Protein AF-J6LFE1-F1 (afdb_monomer_lite)

Foldseek 3Di:
DDDDDDPPPPPPDDPDPDAAFDDLVLLCVLVVPDDPVLSVVLVVLRHHSVLSNLLSVCVVCPPVVPRDQRDDSNNVSNVSVVVVVVVPDDDD

pLDDT: mean 79.28, std 16.14, range [49.12, 96.38]

Radius of gyration: 21.71 Å; chains: 1; bounding box: 29×21×94 Å

Sequence (92 aa):
MSDHRAAVDTTPATPATEAPRASAADVRRILRTAEDVEVAAILALDPTVRDVEEAAVWAANRGDGLGRQPAGKAAAIVDILEADEEADEPPG

Secondary structure (DSSP, 8-state):
-------------PPP-PPPBPPHHHHHHHSTT--HHHHHHHHHT--BHHHHHHHHHHHHTTTTS-SPPP-THHHHHHHHHHHHHHTT----

Structure (mmCIF, N/CA/C/O backbone):
data_AF-J6LFE1-F1
#
_entry.id   AF-J6LFE1-F1
#
loop_
_atom_site.group_PDB
_atom_site.id
_atom_site.type_symbol
_atom_site.label_atom_id
_atom_site.label_alt_id
_atom_site.label_comp_id
_atom_site.label_asym_id
_atom_site.label_entity_id
_atom_site.label_seq_id
_atom_site.pdbx_PDB_ins_code
_atom_site.Cartn_x
_atom_site.Cartn_y
_atom_site.Cartn_z
_atom_site.occupancy
_atom_site.B_iso_or_equiv
_atom_site.auth_seq_id
_atom_site.auth_comp_id
_atom_site.auth_asym_id
_atom_site.auth_atom_id
_atom_site.pdbx_PDB_model_num
ATOM 1 N N . MET A 1 1 ? -4.117 -2.123 65.257 1.00 54.78 1 MET A N 1
ATOM 2 C CA . MET A 1 1 ? -3.839 -3.273 64.380 1.00 54.78 1 MET A CA 1
ATOM 3 C C . MET A 1 1 ? -4.409 -2.940 63.024 1.00 54.78 1 MET A C 1
ATOM 5 O O . MET A 1 1 ? -5.611 -2.749 62.912 1.00 54.78 1 MET A O 1
ATOM 9 N N . SER A 1 2 ? -3.512 -2.723 62.069 1.00 54.47 2 SER A N 1
ATOM 10 C CA . SER A 1 2 ? -3.809 -2.614 60.649 1.00 54.47 2 SER A CA 1
ATOM 11 C C . SER A 1 2 ? -4.468 -3.898 60.169 1.00 54.47 2 SER A C 1
ATOM 13 O O . SER A 1 2 ? -3.947 -4.962 60.477 1.00 54.47 2 SER A O 1
ATOM 15 N N . ASP A 1 3 ? -5.510 -3.788 59.354 1.00 60.06 3 ASP A N 1
ATOM 16 C CA . ASP A 1 3 ? -5.735 -4.781 58.317 1.00 60.06 3 ASP A CA 1
ATOM 17 C C . ASP A 1 3 ? -6.018 -4.082 56.995 1.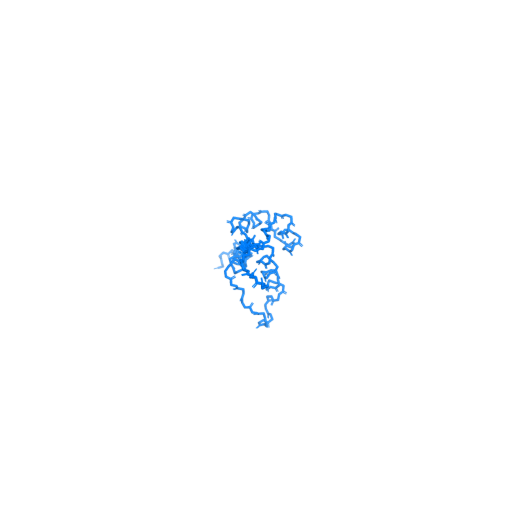00 60.06 3 ASP A C 1
ATOM 19 O O . ASP A 1 3 ? -6.670 -3.043 56.894 1.00 60.06 3 ASP A O 1
ATOM 23 N N . HIS A 1 4 ? -5.347 -4.643 56.011 1.00 49.12 4 HIS A N 1
ATOM 24 C CA . HIS A 1 4 ? -5.063 -4.171 54.678 1.00 49.12 4 HIS A CA 1
ATOM 25 C C . HIS A 1 4 ? -5.765 -5.153 53.730 1.00 49.12 4 HIS A C 1
ATOM 27 O O . HIS A 1 4 ? -5.968 -6.304 54.115 1.00 49.12 4 HIS A O 1
ATOM 33 N N . ARG A 1 5 ? -5.977 -4.741 52.470 1.00 53.34 5 ARG A N 1
ATOM 34 C CA . ARG A 1 5 ? -6.403 -5.542 51.293 1.00 53.34 5 ARG A CA 1
ATOM 35 C C . ARG A 1 5 ? -7.909 -5.550 51.008 1.00 53.34 5 ARG A C 1
ATOM 37 O O . ARG A 1 5 ? -8.717 -5.715 51.903 1.00 53.34 5 ARG A O 1
ATOM 44 N N . ALA A 1 6 ? -8.358 -5.441 49.763 1.00 56.41 6 ALA A N 1
ATOM 45 C CA . ALA A 1 6 ? -7.680 -5.149 48.504 1.00 56.41 6 ALA A CA 1
ATOM 46 C C . ALA A 1 6 ? -8.732 -4.572 47.554 1.00 56.41 6 ALA A C 1
ATOM 48 O O . ALA A 1 6 ? -9.814 -5.137 47.404 1.00 56.41 6 ALA A O 1
ATOM 49 N N . ALA A 1 7 ? -8.398 -3.453 46.917 1.00 57.78 7 ALA A N 1
ATOM 50 C CA . ALA A 1 7 ? -9.099 -2.995 45.736 1.00 57.78 7 ALA A CA 1
ATOM 51 C C . ALA A 1 7 ? -8.850 -4.017 44.622 1.00 57.78 7 ALA A C 1
ATOM 53 O O . ALA A 1 7 ? -7.701 -4.287 44.271 1.00 57.78 7 ALA A O 1
ATOM 54 N N . VAL A 1 8 ? -9.919 -4.601 44.089 1.00 56.44 8 VAL A N 1
ATOM 55 C CA . VAL A 1 8 ? -9.866 -5.273 42.793 1.00 56.44 8 VAL A CA 1
ATOM 56 C C . VAL A 1 8 ? -9.858 -4.180 41.729 1.00 56.44 8 VAL A C 1
ATOM 58 O O . VAL A 1 8 ? -10.896 -3.762 41.224 1.00 56.44 8 VAL A O 1
ATOM 61 N N . ASP A 1 9 ? -8.664 -3.657 41.456 1.00 52.12 9 ASP A N 1
ATOM 62 C CA . ASP A 1 9 ? -8.411 -2.815 40.292 1.00 52.12 9 ASP A CA 1
ATOM 63 C C . ASP A 1 9 ? -8.597 -3.695 39.053 1.00 52.12 9 ASP A C 1
ATOM 65 O O . ASP A 1 9 ? -7.743 -4.500 38.684 1.00 52.12 9 ASP A O 1
ATOM 69 N N . THR A 1 10 ? -9.792 -3.630 38.470 1.00 60.06 10 THR A N 1
ATOM 70 C CA . THR A 1 10 ? -10.026 -4.176 37.138 1.00 60.06 10 THR A CA 1
ATOM 71 C C . THR A 1 10 ? -9.432 -3.169 36.172 1.00 60.06 10 THR A C 1
ATOM 73 O O . THR A 1 10 ? -10.099 -2.226 35.751 1.00 60.06 10 THR A O 1
ATOM 76 N N . THR A 1 11 ? -8.149 -3.337 35.870 1.00 62.16 11 THR A N 1
ATOM 77 C CA . THR A 1 11 ? -7.487 -2.595 34.805 1.00 62.16 11 THR A CA 1
ATOM 78 C C . THR A 1 11 ? -8.262 -2.845 33.503 1.00 62.16 11 THR A C 1
ATOM 80 O O . THR A 1 11 ? -8.413 -4.008 33.113 1.00 62.16 11 THR A O 1
ATOM 83 N N . PRO A 1 12 ? -8.793 -1.814 32.818 1.00 60.28 12 PRO A N 1
ATOM 84 C CA . PRO A 1 12 ? -9.363 -2.016 31.498 1.00 60.28 12 PRO A CA 1
ATOM 85 C C . PRO A 1 12 ? -8.237 -2.475 30.572 1.00 60.28 12 PRO A C 1
ATOM 87 O O . PRO A 1 12 ? -7.223 -1.794 30.425 1.00 60.28 12 PRO A O 1
ATOM 90 N N . ALA A 1 13 ? -8.406 -3.651 29.971 1.00 59.69 13 ALA A N 1
ATOM 91 C CA . ALA A 1 13 ? -7.551 -4.102 28.889 1.00 59.69 13 ALA A CA 1
ATOM 92 C C . ALA A 1 13 ? -7.604 -3.047 27.776 1.00 59.69 13 ALA A C 1
ATOM 94 O O . ALA A 1 13 ? -8.657 -2.813 27.182 1.00 59.69 13 ALA A O 1
ATOM 95 N N . THR A 1 14 ? -6.485 -2.368 27.536 1.00 56.72 14 THR A N 1
ATOM 96 C CA . THR A 1 14 ? -6.329 -1.425 26.430 1.00 56.72 14 THR A CA 1
ATOM 97 C C . THR A 1 14 ? -6.670 -2.163 25.132 1.00 56.72 14 THR A C 1
ATOM 99 O O . THR A 1 14 ? -6.071 -3.217 24.889 1.00 56.72 14 THR A O 1
ATOM 102 N N . PRO A 1 15 ? -7.613 -1.684 24.296 1.00 57.94 15 PRO A N 1
ATOM 103 C CA . PRO A 1 15 ? -7.807 -2.283 22.985 1.00 57.94 15 PRO A CA 1
ATOM 104 C C . PRO A 1 15 ? -6.476 -2.175 22.243 1.00 57.94 15 PRO A C 1
ATOM 106 O O . PRO A 1 15 ? -5.845 -1.116 22.252 1.00 57.94 15 PRO A O 1
ATOM 109 N N . ALA A 1 16 ? -6.014 -3.286 21.668 1.00 56.56 16 ALA A N 1
ATOM 110 C CA . ALA A 1 16 ? -4.848 -3.284 20.803 1.00 56.56 16 ALA A CA 1
ATOM 111 C C . ALA A 1 16 ? -5.045 -2.174 19.763 1.00 56.56 16 ALA A C 1
ATOM 113 O O . ALA A 1 16 ? -6.039 -2.185 19.041 1.00 56.56 16 ALA A O 1
ATOM 114 N N . THR A 1 17 ? -4.156 -1.182 19.755 1.00 56.50 17 THR A N 1
ATOM 115 C CA . THR A 1 17 ? -4.181 -0.076 18.799 1.00 56.50 17 THR A CA 1
ATOM 116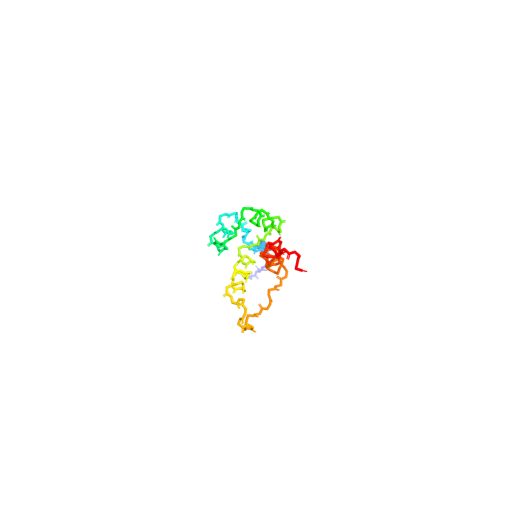 C C . THR A 1 17 ? -4.038 -0.662 17.397 1.00 56.50 17 THR A C 1
ATOM 118 O O . THR A 1 17 ? -2.923 -0.910 16.938 1.00 56.50 17 THR A O 1
ATOM 121 N N . GLU A 1 18 ? -5.156 -0.946 16.728 1.00 65.44 18 GLU A N 1
ATOM 122 C CA . GLU A 1 18 ? -5.152 -1.265 15.306 1.00 65.44 18 GLU A CA 1
ATOM 123 C C . GLU A 1 18 ? -4.549 -0.064 14.581 1.00 65.44 18 GLU A C 1
ATOM 125 O O . GLU A 1 18 ? -4.975 1.079 14.770 1.00 65.44 18 GLU A O 1
ATOM 130 N N . ALA A 1 19 ? -3.497 -0.310 13.802 1.00 71.19 19 ALA A N 1
ATOM 131 C CA . ALA A 1 19 ? -2.895 0.736 12.995 1.00 71.19 19 ALA A CA 1
ATOM 132 C C . ALA A 1 19 ? -3.971 1.343 12.073 1.00 71.19 19 ALA A C 1
ATOM 134 O O . ALA A 1 19 ? -4.814 0.606 11.549 1.00 71.19 19 ALA A O 1
ATOM 135 N N . PRO A 1 20 ? -3.973 2.674 11.882 1.00 87.06 20 PRO A N 1
ATOM 136 C CA . PRO A 1 20 ? -5.020 3.347 11.129 1.00 87.06 20 PRO A CA 1
ATOM 137 C C . PRO A 1 20 ? -5.101 2.795 9.704 1.00 87.06 20 PRO A C 1
ATOM 139 O O . PRO A 1 20 ? -4.078 2.624 9.031 1.00 87.06 20 PRO A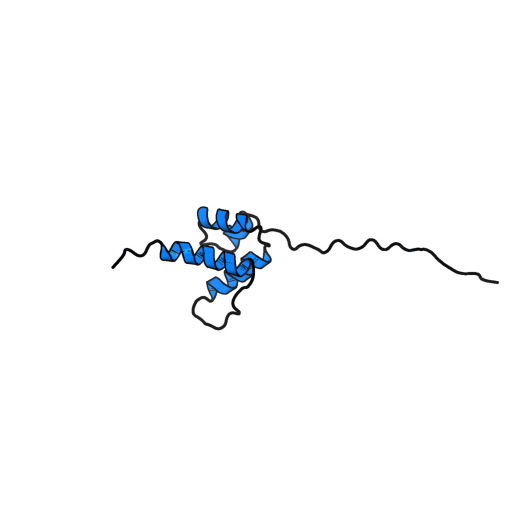 O 1
ATOM 142 N N . ARG A 1 21 ? -6.331 2.518 9.255 1.00 93.38 21 ARG A N 1
ATOM 143 C CA . ARG A 1 21 ? -6.613 2.131 7.868 1.00 93.38 21 ARG A CA 1
ATOM 144 C C . ARG A 1 21 ? -6.250 3.276 6.933 1.00 93.38 21 ARG A C 1
ATOM 146 O O . ARG A 1 21 ? -6.481 4.440 7.260 1.00 93.38 21 ARG A O 1
ATOM 153 N N . ALA A 1 22 ? -5.658 2.944 5.794 1.00 94.81 22 ALA A N 1
ATOM 154 C CA . ALA A 1 22 ? -5.301 3.928 4.791 1.00 94.81 22 ALA A CA 1
ATOM 155 C C . ALA A 1 22 ? -6.567 4.444 4.102 1.00 94.81 22 ALA A C 1
ATOM 157 O O . ALA A 1 22 ? -7.433 3.670 3.695 1.00 94.81 22 ALA A O 1
ATOM 158 N N . SER A 1 23 ? -6.666 5.762 3.955 1.00 95.19 23 SER A N 1
ATOM 159 C CA . SER A 1 23 ? -7.694 6.381 3.124 1.00 95.19 23 SER A CA 1
ATOM 160 C C . SER A 1 23 ? -7.232 6.490 1.668 1.00 95.19 23 SER A C 1
ATOM 162 O O . SER A 1 23 ? -6.039 6.433 1.374 1.00 95.19 23 SER A O 1
ATOM 164 N N . ALA A 1 24 ? -8.159 6.755 0.743 1.00 94.81 24 ALA A N 1
ATOM 165 C CA . ALA A 1 24 ? -7.812 7.047 -0.652 1.00 94.81 24 ALA A CA 1
ATOM 166 C C . ALA A 1 24 ? -6.840 8.236 -0.786 1.00 94.81 24 ALA A C 1
ATOM 168 O O . ALA A 1 24 ? -6.027 8.282 -1.707 1.00 94.81 24 ALA A O 1
ATOM 169 N N . ALA A 1 25 ? -6.925 9.211 0.126 1.00 93.81 25 ALA A N 1
ATOM 170 C CA . ALA A 1 25 ? -6.012 10.348 0.158 1.00 93.81 25 ALA A CA 1
ATOM 171 C C . ALA A 1 25 ? -4.607 9.934 0.618 1.00 93.81 25 ALA A C 1
ATOM 173 O O . ALA A 1 25 ? -3.625 10.434 0.076 1.00 93.81 25 ALA A O 1
ATOM 174 N N . ASP A 1 26 ? -4.500 9.003 1.571 1.00 94.75 26 ASP A N 1
ATOM 175 C CA . ASP A 1 26 ? -3.210 8.454 2.001 1.00 94.75 26 ASP A CA 1
ATOM 176 C C . ASP A 1 26 ? -2.549 7.653 0.891 1.00 94.75 26 ASP A C 1
ATOM 178 O O . ASP A 1 26 ? -1.376 7.884 0.605 1.00 94.75 26 ASP A O 1
ATOM 182 N N . VAL A 1 27 ? -3.315 6.783 0.225 1.00 94.00 27 VAL A N 1
ATOM 183 C CA . VAL A 1 27 ? -2.830 5.992 -0.912 1.00 94.00 27 VAL A CA 1
ATOM 184 C C . VAL A 1 27 ? -2.267 6.917 -1.990 1.00 94.00 27 VAL A C 1
ATOM 186 O O . VAL A 1 27 ? -1.093 6.800 -2.308 1.00 94.00 27 VAL A O 1
ATOM 189 N N . ARG A 1 28 ? -3.025 7.918 -2.459 1.00 94.38 28 ARG A N 1
ATOM 190 C CA . ARG A 1 28 ? -2.541 8.867 -3.485 1.00 94.38 28 ARG A CA 1
ATOM 191 C C . ARG A 1 28 ? -1.374 9.742 -3.020 1.00 94.38 28 ARG A C 1
ATOM 193 O O . ARG A 1 28 ? -0.535 10.148 -3.819 1.00 94.38 28 ARG A O 1
ATOM 200 N N . ARG A 1 29 ? -1.316 10.084 -1.729 1.00 94.31 29 ARG A N 1
ATOM 201 C CA . ARG A 1 29 ? -0.214 10.880 -1.165 1.00 94.31 29 ARG A CA 1
ATOM 202 C C . ARG A 1 29 ? 1.095 10.091 -1.150 1.00 94.31 29 ARG A C 1
ATOM 204 O O . ARG A 1 29 ? 2.154 10.681 -1.373 1.00 94.31 29 ARG A O 1
ATOM 211 N N . ILE A 1 30 ? 1.015 8.802 -0.827 1.00 94.31 30 ILE A N 1
ATOM 212 C CA . ILE A 1 30 ? 2.162 7.908 -0.659 1.00 94.31 30 ILE A CA 1
ATOM 213 C C . ILE A 1 30 ? 2.570 7.314 -2.015 1.00 94.31 30 ILE A C 1
ATOM 215 O O . ILE A 1 30 ? 3.697 7.517 -2.460 1.00 94.31 30 ILE A O 1
ATOM 219 N N . LEU A 1 31 ? 1.636 6.656 -2.700 1.00 91.31 31 LEU A N 1
ATOM 220 C CA . LEU A 1 31 ? 1.785 6.076 -4.033 1.00 91.31 31 LEU A CA 1
ATOM 221 C C . LEU A 1 31 ? 1.375 7.117 -5.078 1.00 91.31 31 LEU A C 1
ATOM 223 O O . LEU A 1 31 ? 0.304 7.055 -5.669 1.00 91.31 31 LEU A O 1
ATOM 227 N N . ARG A 1 32 ? 2.222 8.134 -5.260 1.00 86.19 32 ARG A N 1
ATOM 228 C CA . ARG A 1 32 ? 1.932 9.312 -6.103 1.00 86.19 32 ARG A CA 1
ATOM 229 C C . ARG A 1 32 ? 1.561 8.998 -7.553 1.00 86.19 32 ARG A C 1
ATOM 231 O O . ARG A 1 32 ? 0.988 9.858 -8.213 1.00 86.19 32 ARG A O 1
ATOM 238 N N . THR A 1 33 ? 1.955 7.831 -8.041 1.00 85.50 33 THR A N 1
ATOM 239 C CA . THR A 1 33 ? 1.716 7.360 -9.405 1.00 85.50 33 THR A CA 1
ATOM 240 C C . THR A 1 33 ? 0.509 6.438 -9.510 1.00 85.50 33 THR A C 1
ATOM 242 O O . THR A 1 33 ? 0.185 6.060 -10.622 1.00 85.50 33 THR A O 1
ATOM 245 N N . ALA A 1 34 ? -0.144 6.093 -8.392 1.00 87.75 34 ALA A N 1
ATOM 246 C CA . ALA A 1 34 ? -1.250 5.150 -8.411 1.00 87.75 34 ALA A CA 1
ATOM 247 C C . ALA A 1 34 ? -2.485 5.747 -9.099 1.00 87.75 34 ALA A C 1
ATOM 249 O O . ALA A 1 34 ? -2.974 6.817 -8.708 1.00 87.75 34 ALA A O 1
ATOM 250 N N . GLU A 1 35 ? -3.006 5.032 -10.085 1.00 90.75 35 GLU A N 1
ATOM 251 C CA . GLU A 1 35 ? -4.222 5.374 -10.806 1.00 90.75 35 GLU A CA 1
ATOM 252 C C . GLU A 1 35 ? -5.479 5.077 -9.981 1.00 90.75 35 GLU A C 1
ATOM 254 O O . GLU A 1 35 ? -5.467 4.339 -8.996 1.00 90.75 35 GLU A O 1
ATOM 259 N N . ASP A 1 36 ? -6.622 5.643 -10.376 1.00 91.44 36 ASP A N 1
ATOM 260 C CA . ASP A 1 36 ? -7.872 5.484 -9.623 1.00 91.44 36 ASP A CA 1
ATOM 261 C C . ASP A 1 36 ? -8.325 4.015 -9.508 1.00 91.44 36 ASP A C 1
ATOM 263 O O . ASP A 1 36 ? -8.915 3.634 -8.490 1.00 91.44 36 ASP A O 1
ATOM 267 N N . VAL A 1 37 ? -8.032 3.191 -10.519 1.00 91.38 37 VAL A N 1
ATOM 268 C CA . VAL A 1 37 ? -8.329 1.750 -10.524 1.00 91.38 37 VAL A CA 1
ATOM 269 C C . VAL A 1 37 ? -7.465 1.016 -9.498 1.00 91.38 37 VAL A C 1
ATOM 271 O O . VAL A 1 37 ? -7.991 0.252 -8.684 1.00 91.38 37 VAL A O 1
ATOM 274 N N . GLU A 1 38 ? -6.168 1.309 -9.464 1.00 92.69 38 GLU A N 1
ATOM 275 C CA . GLU A 1 38 ? -5.228 0.740 -8.497 1.00 92.69 38 GLU A CA 1
ATOM 276 C C . GLU A 1 38 ? -5.564 1.194 -7.076 1.00 92.69 38 GLU A C 1
ATOM 278 O O . GLU A 1 38 ? -5.625 0.380 -6.158 1.00 92.69 38 GLU A O 1
ATOM 283 N N . VAL A 1 39 ? -5.882 2.480 -6.881 1.00 93.81 39 VAL A N 1
ATOM 284 C CA . VAL A 1 39 ? -6.311 3.021 -5.584 1.00 93.81 39 VAL A CA 1
ATOM 285 C C . VAL A 1 39 ? -7.551 2.283 -5.080 1.00 93.81 39 VAL A C 1
ATOM 287 O O . VAL A 1 39 ? -7.615 1.928 -3.901 1.00 93.81 39 VAL A O 1
ATOM 290 N N . ALA A 1 40 ? -8.535 2.020 -5.943 1.00 94.38 40 ALA A N 1
ATOM 291 C CA . ALA A 1 40 ? -9.724 1.261 -5.566 1.00 94.38 40 ALA A CA 1
ATOM 292 C C . ALA A 1 40 ? -9.387 -0.191 -5.179 1.00 94.38 40 ALA A C 1
ATOM 294 O O . ALA A 1 40 ? -9.882 -0.678 -4.158 1.00 94.38 40 ALA A O 1
ATOM 295 N N . ALA A 1 41 ? -8.523 -0.862 -5.946 1.00 94.88 41 ALA A N 1
ATOM 296 C CA . ALA A 1 41 ? -8.073 -2.223 -5.659 1.00 94.88 41 ALA A CA 1
ATOM 297 C C . ALA A 1 41 ? -7.281 -2.304 -4.342 1.00 94.88 41 ALA A C 1
ATOM 299 O O . ALA A 1 41 ? -7.542 -3.172 -3.509 1.00 94.88 41 ALA A O 1
ATOM 300 N N . ILE A 1 42 ? -6.387 -1.344 -4.098 1.00 94.56 42 ILE A N 1
ATOM 301 C CA . ILE A 1 42 ? -5.608 -1.223 -2.862 1.00 94.56 42 ILE A CA 1
ATOM 302 C C . ILE A 1 42 ? -6.537 -1.036 -1.664 1.00 94.56 42 ILE A C 1
ATOM 304 O O . ILE A 1 42 ? -6.382 -1.724 -0.659 1.00 94.56 42 ILE A O 1
ATOM 308 N N . LEU A 1 43 ? -7.535 -0.153 -1.754 1.00 95.88 43 LEU A N 1
ATOM 309 C CA . LEU A 1 43 ? -8.489 0.072 -0.661 1.00 95.88 43 LEU A CA 1
ATOM 310 C C . LEU A 1 43 ? -9.356 -1.159 -0.366 1.00 95.88 43 LEU A C 1
ATOM 312 O O . LEU A 1 43 ? -9.734 -1.363 0.787 1.00 95.88 43 LEU A O 1
ATOM 316 N N . ALA A 1 44 ? -9.632 -2.005 -1.363 1.00 96.38 44 ALA A N 1
ATOM 317 C CA . ALA A 1 44 ? -10.364 -3.256 -1.164 1.00 96.38 44 ALA A CA 1
ATOM 318 C C . ALA A 1 44 ? -9.599 -4.270 -0.289 1.00 96.38 44 ALA A C 1
ATOM 320 O O . ALA A 1 44 ? -10.223 -5.127 0.339 1.00 96.38 44 ALA A O 1
ATOM 321 N N . LEU A 1 45 ? -8.271 -4.143 -0.176 1.00 94.94 45 LEU A N 1
ATOM 322 C CA . LEU A 1 45 ? -7.448 -4.934 0.751 1.00 94.94 45 LEU A CA 1
ATOM 323 C C . LEU A 1 45 ? -7.598 -4.485 2.215 1.00 94.94 45 LEU A C 1
ATOM 325 O O . LEU A 1 45 ? -7.044 -5.118 3.125 1.00 94.94 45 LEU A O 1
ATOM 329 N N . ASP A 1 46 ? -8.320 -3.386 2.458 1.00 95.12 46 ASP A N 1
ATOM 330 C CA . ASP A 1 46 ? -8.448 -2.732 3.759 1.00 95.12 46 ASP A CA 1
ATOM 331 C C . ASP A 1 46 ? -7.066 -2.495 4.424 1.00 95.12 46 ASP A C 1
ATOM 333 O O . ASP A 1 46 ? -6.808 -2.962 5.543 1.00 95.12 46 ASP A O 1
ATOM 337 N N . PRO A 1 47 ? -6.096 -1.880 3.720 1.00 94.75 47 PRO A N 1
ATOM 33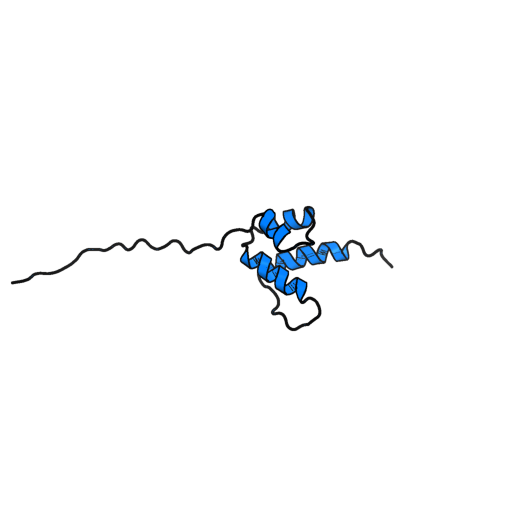8 C CA . PRO A 1 47 ? -4.726 -1.774 4.195 1.00 94.75 47 PRO A CA 1
ATOM 339 C C . PRO A 1 47 ? -4.611 -0.743 5.312 1.00 94.75 47 PRO A C 1
ATOM 341 O O . PRO A 1 47 ? -5.425 0.171 5.448 1.00 94.75 47 PRO A O 1
ATOM 344 N N . THR A 1 48 ? -3.572 -0.873 6.123 1.00 96.06 48 THR A N 1
ATOM 345 C CA . THR A 1 48 ? -3.145 0.182 7.042 1.00 96.06 48 THR A CA 1
ATOM 346 C C . THR A 1 48 ? -2.231 1.163 6.318 1.00 96.06 48 THR A C 1
ATOM 348 O O . THR A 1 48 ? -1.627 0.823 5.301 1.00 96.06 48 THR A O 1
ATOM 351 N N . VAL A 1 49 ? -2.076 2.375 6.854 1.00 94.06 49 VAL A N 1
ATOM 352 C CA . VAL A 1 49 ? -1.112 3.351 6.305 1.00 94.06 49 VAL A CA 1
ATOM 353 C C . VAL A 1 49 ? 0.294 2.745 6.223 1.00 94.06 49 VAL A C 1
ATOM 355 O O . VAL A 1 49 ? 0.992 2.952 5.236 1.00 94.06 49 VAL A O 1
ATOM 358 N N . ARG A 1 50 ? 0.673 1.918 7.206 1.00 92.88 50 ARG A N 1
ATOM 359 C CA . ARG A 1 50 ? 1.972 1.237 7.229 1.00 92.88 50 ARG A CA 1
ATOM 360 C C . ARG A 1 50 ? 2.141 0.240 6.082 1.00 92.88 50 ARG A C 1
ATOM 362 O O . ARG A 1 50 ? 3.233 0.156 5.537 1.00 92.88 50 ARG A O 1
ATOM 369 N N . ASP A 1 51 ? 1.085 -0.486 5.712 1.00 94.44 51 ASP A N 1
ATOM 370 C CA . ASP A 1 51 ? 1.145 -1.422 4.580 1.00 94.44 51 ASP A CA 1
ATOM 371 C C . ASP A 1 51 ? 1.407 -0.666 3.266 1.00 94.44 51 ASP A C 1
ATOM 373 O O . ASP A 1 51 ? 2.200 -1.108 2.438 1.00 94.44 51 ASP A O 1
ATOM 377 N N . VAL A 1 52 ? 0.782 0.507 3.104 1.00 94.12 52 VAL A N 1
ATOM 378 C CA . VAL A 1 52 ? 0.966 1.376 1.930 1.00 94.12 52 VAL A CA 1
ATOM 379 C C . VAL A 1 52 ? 2.371 1.987 1.903 1.00 94.12 52 VAL A C 1
ATOM 381 O O . VAL A 1 52 ? 2.996 2.039 0.849 1.00 94.12 52 VAL A O 1
ATOM 384 N N . GLU A 1 53 ? 2.895 2.430 3.049 1.00 92.69 53 GLU A N 1
ATOM 385 C CA . GLU A 1 53 ? 4.268 2.945 3.155 1.00 92.69 53 GLU A CA 1
ATOM 386 C C . GLU A 1 53 ? 5.314 1.864 2.859 1.00 92.69 53 GLU A C 1
ATOM 388 O O . GLU A 1 53 ? 6.276 2.134 2.145 1.00 92.69 53 GLU A O 1
ATOM 393 N N . GLU A 1 54 ? 5.124 0.643 3.366 1.00 91.44 54 GLU A N 1
ATOM 394 C CA . GLU A 1 54 ? 6.020 -0.486 3.093 1.00 91.44 54 GLU A CA 1
ATOM 395 C C . GLU A 1 54 ? 6.046 -0.826 1.598 1.00 91.44 54 GLU A C 1
ATOM 397 O O . GLU A 1 54 ? 7.128 -0.946 1.019 1.00 91.44 54 GLU A O 1
ATOM 402 N N . ALA A 1 55 ? 4.874 -0.893 0.956 1.00 91.12 55 ALA A N 1
ATOM 403 C CA . ALA A 1 55 ? 4.773 -1.096 -0.487 1.00 91.12 55 ALA A CA 1
ATOM 404 C C . ALA A 1 55 ? 5.458 0.033 -1.276 1.00 91.12 55 ALA A C 1
ATOM 406 O O . ALA A 1 55 ? 6.212 -0.235 -2.207 1.00 91.12 55 ALA A O 1
ATOM 407 N N . ALA A 1 56 ? 5.270 1.293 -0.871 1.00 90.38 56 ALA A N 1
ATOM 408 C CA . ALA A 1 56 ? 5.882 2.445 -1.531 1.00 90.38 56 ALA A CA 1
ATOM 409 C C . ALA A 1 56 ? 7.409 2.467 -1.406 1.00 90.38 56 ALA A C 1
ATOM 411 O O . ALA A 1 56 ? 8.108 2.773 -2.370 1.00 90.38 56 ALA A O 1
ATOM 412 N N . VAL A 1 57 ? 7.936 2.132 -0.224 1.00 88.81 57 VAL A N 1
ATOM 413 C CA . VAL A 1 57 ? 9.382 2.011 -0.002 1.00 88.81 57 VAL A CA 1
ATOM 414 C C . VAL A 1 57 ? 9.954 0.900 -0.871 1.00 88.81 57 VAL A C 1
ATOM 416 O O . VAL A 1 57 ? 11.015 1.087 -1.462 1.00 88.81 57 VAL A O 1
ATOM 419 N N . TRP A 1 58 ? 9.270 -0.238 -0.981 1.00 87.50 58 TRP A N 1
ATOM 420 C CA . TRP A 1 58 ? 9.729 -1.314 -1.851 1.00 87.50 58 TRP A CA 1
ATOM 421 C C . TRP A 1 58 ? 9.688 -0.911 -3.331 1.00 87.50 58 TRP A C 1
ATOM 423 O O . TRP A 1 58 ? 10.700 -1.032 -4.018 1.00 87.50 58 TRP A O 1
ATOM 433 N N . ALA A 1 59 ? 8.575 -0.337 -3.798 1.00 84.38 59 ALA A N 1
ATOM 434 C CA . ALA A 1 59 ? 8.408 0.112 -5.180 1.00 84.38 59 ALA A CA 1
ATOM 435 C C . ALA A 1 59 ? 9.418 1.203 -5.579 1.00 84.38 59 ALA A C 1
ATOM 437 O O . ALA A 1 59 ? 9.892 1.223 -6.710 1.00 84.38 59 ALA A O 1
ATOM 438 N N . ALA A 1 60 ? 9.814 2.085 -4.655 1.00 83.19 60 ALA A N 1
ATOM 439 C CA . ALA A 1 60 ? 10.844 3.095 -4.912 1.00 83.19 60 ALA A CA 1
ATOM 440 C C . ALA A 1 60 ? 12.260 2.506 -5.062 1.00 83.19 60 ALA A C 1
ATOM 442 O O . ALA A 1 60 ? 13.116 3.130 -5.685 1.00 83.19 60 ALA A O 1
ATOM 443 N N . ASN A 1 61 ? 12.506 1.322 -4.493 1.00 78.06 61 ASN A N 1
ATOM 444 C CA . ASN A 1 61 ? 13.789 0.615 -4.546 1.00 78.06 61 ASN A CA 1
ATOM 445 C C . ASN A 1 61 ? 13.769 -0.566 -5.538 1.00 78.06 61 ASN A C 1
ATOM 447 O O . ASN A 1 61 ? 14.687 -1.390 -5.548 1.00 78.06 61 ASN A O 1
ATOM 451 N N . ARG A 1 62 ? 12.736 -0.664 -6.391 1.00 69.31 62 ARG A N 1
ATOM 452 C CA . ARG A 1 62 ? 12.632 -1.690 -7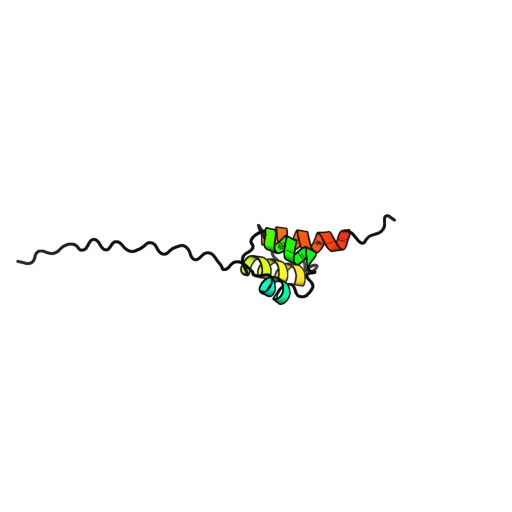.441 1.00 69.31 62 ARG A CA 1
ATOM 453 C C . ARG A 1 62 ? 13.919 -1.697 -8.271 1.00 69.31 62 ARG A C 1
ATOM 455 O O . ARG A 1 62 ? 14.266 -0.711 -8.917 1.00 69.31 62 ARG A O 1
ATOM 462 N N . GLY A 1 63 ? 14.637 -2.815 -8.233 1.00 56.44 63 GLY A N 1
ATOM 463 C CA . GLY A 1 63 ? 15.869 -3.018 -8.999 1.00 56.44 63 GLY A CA 1
ATOM 464 C C . GLY A 1 63 ? 17.177 -2.857 -8.223 1.00 56.44 63 GLY A C 1
ATOM 465 O O . GLY A 1 63 ? 18.218 -3.226 -8.765 1.00 56.44 63 GLY A O 1
ATOM 466 N N . ASP A 1 64 ? 17.163 -2.394 -6.968 1.00 64.06 64 ASP A N 1
ATOM 467 C CA . ASP A 1 64 ? 18.386 -2.369 -6.151 1.00 64.06 64 ASP A CA 1
ATOM 468 C C . ASP A 1 64 ? 18.687 -3.718 -5.469 1.00 64.06 64 ASP A C 1
ATOM 470 O O . ASP A 1 64 ? 19.836 -3.997 -5.130 1.00 64.06 64 ASP A O 1
ATOM 474 N N . GLY A 1 65 ? 17.675 -4.582 -5.311 1.00 59.75 65 GLY A N 1
ATOM 475 C CA . GLY A 1 65 ? 17.790 -5.895 -4.665 1.00 59.75 65 GLY A CA 1
ATOM 476 C C . GLY A 1 65 ? 18.141 -5.841 -3.170 1.00 59.75 65 GLY A C 1
ATOM 477 O O . GLY A 1 65 ? 18.424 -6.881 -2.574 1.00 59.75 65 GLY A O 1
ATOM 478 N N . LEU A 1 66 ? 18.142 -4.651 -2.561 1.00 58.25 66 LEU A N 1
ATOM 479 C CA . LEU A 1 66 ? 18.543 -4.405 -1.173 1.00 58.25 66 LEU A CA 1
ATOM 480 C C . LEU A 1 66 ? 17.338 -4.249 -0.233 1.00 58.25 66 LEU A C 1
ATOM 482 O O . LEU A 1 66 ? 17.495 -4.333 0.988 1.00 58.25 66 LEU A O 1
ATOM 486 N N . GLY A 1 67 ? 16.134 -4.065 -0.779 1.00 65.38 67 GLY A N 1
ATOM 487 C CA . GLY A 1 67 ? 14.887 -4.035 -0.019 1.00 65.38 67 GLY A CA 1
ATOM 488 C C . GLY A 1 67 ? 14.436 -5.417 0.466 1.00 65.38 67 GLY A C 1
ATOM 489 O O . GLY A 1 67 ? 14.424 -6.393 -0.285 1.00 65.38 67 GLY A O 1
ATOM 490 N N . ARG A 1 68 ? 13.990 -5.506 1.727 1.00 75.50 68 ARG A N 1
ATOM 491 C CA . ARG A 1 68 ? 13.230 -6.671 2.208 1.00 75.50 68 ARG A CA 1
ATOM 492 C C . ARG A 1 68 ? 11.959 -6.793 1.367 1.00 75.50 68 ARG A C 1
ATOM 494 O O . ARG A 1 68 ? 11.229 -5.813 1.249 1.00 75.50 68 ARG A O 1
ATOM 501 N N . GLN A 1 69 ? 11.682 -7.983 0.838 1.00 81.75 69 GLN A N 1
ATOM 502 C CA . GLN A 1 69 ? 10.424 -8.238 0.142 1.00 81.75 69 GLN A CA 1
ATOM 503 C C . GLN A 1 69 ? 9.242 -7.969 1.092 1.00 81.75 69 GLN A C 1
ATOM 505 O O . GLN A 1 69 ? 9.264 -8.477 2.224 1.00 81.75 69 GLN A O 1
ATOM 510 N N . PRO A 1 70 ? 8.246 -7.166 0.675 1.00 86.94 70 PRO A N 1
ATOM 511 C CA . PRO A 1 70 ? 7.076 -6.889 1.487 1.00 86.94 70 PRO A CA 1
ATOM 512 C C . PRO A 1 70 ? 6.290 -8.177 1.715 1.00 86.94 70 PRO A C 1
ATOM 514 O O . PRO A 1 70 ? 6.383 -9.136 0.946 1.00 86.94 70 PRO A O 1
ATOM 517 N N . ALA A 1 71 ? 5.514 -8.212 2.793 1.00 87.50 71 ALA A N 1
ATOM 518 C CA . ALA A 1 71 ? 4.677 -9.358 3.131 1.00 87.50 71 ALA A CA 1
ATOM 519 C C . ALA A 1 71 ? 3.227 -8.937 3.389 1.00 87.50 71 ALA A C 1
ATOM 521 O O . ALA A 1 71 ? 2.927 -7.780 3.683 1.00 87.50 71 ALA A O 1
ATOM 522 N N . GLY A 1 72 ? 2.308 -9.901 3.310 1.00 92.75 72 GLY A N 1
ATOM 523 C CA . GLY A 1 72 ? 0.894 -9.667 3.598 1.00 92.75 72 GLY A CA 1
ATOM 524 C C . GLY A 1 72 ? 0.278 -8.632 2.656 1.00 92.75 72 GLY A C 1
ATOM 525 O O . GLY A 1 72 ? 0.393 -8.753 1.440 1.00 92.75 72 GLY A O 1
ATOM 526 N N . LYS A 1 73 ? -0.383 -7.613 3.217 1.00 94.62 73 LYS A N 1
ATOM 527 C CA . LYS A 1 73 ? -1.081 -6.591 2.424 1.00 94.62 73 LYS A CA 1
ATOM 528 C C . LYS A 1 73 ? -0.124 -5.715 1.623 1.00 94.62 73 LYS A C 1
ATOM 530 O O . LYS A 1 73 ? -0.463 -5.358 0.507 1.00 94.62 73 LYS A O 1
ATOM 535 N N . ALA A 1 74 ? 1.065 -5.421 2.149 1.00 92.62 74 ALA A N 1
ATOM 536 C CA . ALA A 1 74 ? 2.071 -4.661 1.412 1.00 92.62 74 ALA A CA 1
ATOM 537 C C . ALA A 1 74 ? 2.517 -5.395 0.134 1.00 92.62 74 ALA A C 1
ATOM 539 O O . ALA A 1 74 ? 2.678 -4.760 -0.901 1.00 92.62 74 ALA A O 1
ATOM 540 N N . ALA A 1 75 ? 2.645 -6.729 0.181 1.00 92.25 75 ALA A N 1
ATOM 541 C CA . ALA A 1 75 ? 2.948 -7.536 -1.004 1.00 92.25 75 ALA A CA 1
ATOM 542 C C . ALA A 1 75 ? 1.811 -7.482 -2.032 1.00 92.25 75 ALA A C 1
ATOM 544 O O . ALA A 1 75 ? 2.052 -7.183 -3.190 1.00 92.25 75 ALA A O 1
ATOM 545 N N . ALA A 1 76 ? 0.564 -7.661 -1.588 1.00 94.06 76 ALA A N 1
ATOM 546 C CA . ALA A 1 76 ? -0.594 -7.581 -2.479 1.00 94.06 76 ALA A CA 1
ATOM 547 C C . ALA A 1 76 ? -0.777 -6.186 -3.110 1.00 94.06 76 ALA A C 1
ATOM 549 O O . ALA A 1 76 ? -1.260 -6.080 -4.230 1.00 94.06 76 ALA A O 1
ATOM 550 N N . ILE A 1 77 ? -0.403 -5.112 -2.403 1.00 93.25 77 ILE A N 1
ATOM 551 C CA . ILE A 1 77 ? -0.382 -3.753 -2.967 1.00 93.25 77 ILE A CA 1
ATOM 552 C C . ILE A 1 77 ? 0.659 -3.655 -4.080 1.00 93.25 77 ILE A C 1
ATOM 554 O O . ILE A 1 77 ? 0.360 -3.078 -5.117 1.00 93.25 77 ILE A O 1
ATOM 558 N N . VAL A 1 78 ? 1.857 -4.206 -3.869 1.00 90.56 78 VAL A N 1
ATOM 559 C CA . VAL A 1 78 ? 2.886 -4.259 -4.911 1.00 90.56 78 VAL A CA 1
ATOM 560 C C . VAL A 1 78 ? 2.359 -5.004 -6.130 1.00 90.56 78 VAL A C 1
ATOM 562 O O . VAL A 1 78 ? 2.370 -4.417 -7.200 1.00 90.56 78 VAL A O 1
ATOM 565 N N . ASP A 1 79 ? 1.803 -6.206 -5.957 1.00 90.62 79 ASP A N 1
ATOM 566 C CA . ASP A 1 79 ? 1.264 -7.006 -7.066 1.00 90.62 79 ASP A CA 1
ATOM 567 C C . ASP A 1 79 ? 0.228 -6.227 -7.902 1.00 90.62 79 ASP A C 1
ATOM 569 O O . ASP A 1 79 ? 0.208 -6.341 -9.122 1.00 90.62 79 ASP A O 1
ATOM 573 N N . ILE A 1 80 ? -0.619 -5.407 -7.261 1.00 91.44 80 ILE A N 1
ATOM 574 C CA . ILE A 1 80 ? -1.584 -4.537 -7.960 1.00 91.44 80 ILE A CA 1
ATOM 575 C C . ILE A 1 80 ? -0.870 -3.502 -8.835 1.00 91.44 80 ILE A C 1
ATOM 577 O O . ILE A 1 80 ? -1.289 -3.298 -9.968 1.00 91.44 80 ILE A O 1
ATOM 581 N N . LEU A 1 81 ? 0.182 -2.868 -8.310 1.00 88.00 81 LEU A N 1
ATOM 582 C CA . LEU A 1 81 ? 0.963 -1.863 -9.038 1.00 88.00 81 LEU A CA 1
ATOM 583 C C . LEU A 1 81 ? 1.787 -2.484 -10.179 1.00 88.00 81 LEU A C 1
ATOM 585 O O . LEU A 1 81 ? 2.059 -1.812 -11.165 1.00 88.00 81 LEU A O 1
ATOM 589 N N . GLU A 1 82 ? 2.214 -3.747 -10.053 1.00 85.56 82 GLU A N 1
ATOM 590 C CA . GLU A 1 82 ? 2.954 -4.439 -11.123 1.00 85.56 82 GLU A CA 1
ATOM 591 C C . GLU A 1 82 ? 2.011 -4.966 -12.219 1.00 85.56 82 GLU A C 1
ATOM 593 O O . GLU A 1 82 ? 2.375 -4.989 -13.391 1.00 85.56 82 GLU A O 1
ATOM 598 N N . ALA A 1 83 ? 0.789 -5.374 -11.857 1.00 82.88 83 ALA A N 1
ATOM 599 C CA . ALA A 1 83 ? -0.166 -5.967 -12.791 1.00 82.88 83 ALA A CA 1
ATOM 600 C C . ALA A 1 83 ? -0.647 -4.998 -13.886 1.00 82.88 83 ALA A C 1
ATOM 602 O O . ALA A 1 83 ? -0.989 -5.450 -14.980 1.00 82.88 83 ALA A O 1
ATOM 603 N N . ASP A 1 84 ? -0.685 -3.691 -13.610 1.00 69.38 84 ASP A N 1
ATOM 604 C CA . ASP A 1 84 ? -1.058 -2.681 -14.609 1.00 69.38 84 ASP A CA 1
ATOM 605 C C . ASP A 1 84 ? 0.068 -2.450 -15.636 1.00 69.38 84 ASP A C 1
ATOM 607 O O . ASP A 1 84 ? -0.193 -2.238 -16.818 1.00 69.38 84 ASP A O 1
ATOM 611 N N . GLU A 1 85 ? 1.333 -2.616 -15.232 1.00 61.50 85 GLU A N 1
ATOM 612 C CA . GLU A 1 85 ? 2.493 -2.480 -16.126 1.00 61.50 85 GLU A CA 1
ATOM 613 C C . GLU A 1 85 ? 2.597 -3.625 -17.154 1.00 61.50 85 GLU A C 1
ATOM 615 O O . GLU A 1 85 ? 3.126 -3.425 -18.248 1.00 61.50 85 GLU A O 1
ATOM 620 N N . GLU A 1 86 ? 2.089 -4.821 -16.833 1.00 57.09 86 GLU A N 1
ATOM 621 C CA . GLU A 1 86 ? 2.121 -5.994 -17.723 1.00 57.09 86 GLU A CA 1
ATOM 622 C C . GLU A 1 86 ? 1.005 -5.987 -18.786 1.00 57.09 86 GLU A C 1
ATOM 624 O O . GLU A 1 86 ? 1.106 -6.679 -19.802 1.00 57.09 86 GLU A O 1
ATOM 629 N N . ALA A 1 87 ? -0.067 -5.212 -18.585 1.00 56.25 87 ALA A N 1
ATOM 630 C CA . ALA A 1 87 ? -1.232 -5.202 -19.473 1.00 56.25 87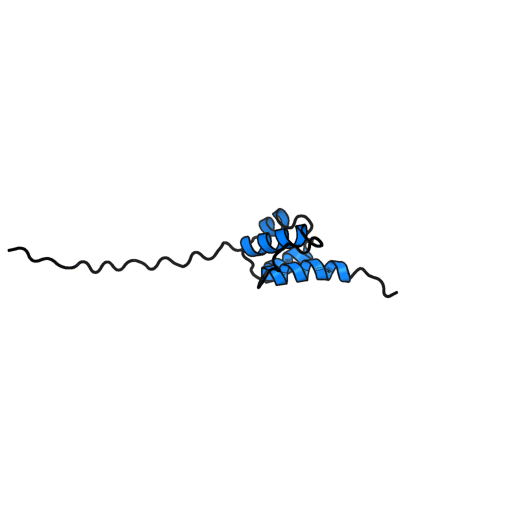 ALA A CA 1
ATOM 631 C C . ALA A 1 87 ? -1.019 -4.412 -20.781 1.00 56.25 87 ALA A C 1
ATOM 633 O O . ALA A 1 87 ? -1.801 -4.571 -21.723 1.00 56.25 87 ALA A O 1
ATOM 634 N N . ASP A 1 88 ? 0.041 -3.603 -20.857 1.00 53.19 88 ASP A N 1
ATOM 635 C CA . ASP A 1 88 ? 0.364 -2.742 -22.001 1.00 53.19 88 ASP A CA 1
ATOM 636 C C . ASP A 1 88 ? 1.414 -3.339 -22.965 1.00 53.19 88 ASP A C 1
ATOM 638 O O . ASP A 1 88 ? 1.783 -2.698 -23.954 1.00 53.19 88 ASP A O 1
ATOM 642 N N . GLU A 1 89 ? 1.891 -4.573 -22.742 1.00 51.66 89 GLU A N 1
ATOM 643 C CA . GLU A 1 89 ? 2.813 -5.235 -23.675 1.00 51.66 89 GLU A CA 1
ATOM 644 C C . GLU A 1 89 ? 2.034 -5.949 -24.806 1.00 51.66 89 GLU A C 1
ATOM 646 O O . GLU A 1 89 ? 1.343 -6.945 -24.564 1.00 51.66 89 GLU A O 1
ATOM 651 N N . PRO A 1 90 ? 2.096 -5.472 -26.069 1.00 58.50 90 PRO A N 1
ATOM 652 C CA . PRO A 1 90 ? 1.456 -6.168 -27.179 1.00 58.50 90 PRO A CA 1
ATOM 653 C C . PRO A 1 90 ? 2.133 -7.531 -27.398 1.00 58.50 90 PRO A C 1
ATOM 655 O O . PRO A 1 90 ? 3.358 -7.620 -27.295 1.00 58.50 90 PRO A O 1
ATOM 658 N N . PRO A 1 91 ? 1.385 -8.592 -27.761 1.00 68.88 91 PRO A N 1
ATOM 659 C CA . PRO A 1 91 ? 1.989 -9.883 -28.068 1.00 68.88 91 PRO A CA 1
ATOM 660 C C . PRO A 1 91 ? 2.937 -9.730 -29.266 1.00 68.88 91 PRO A C 1
ATOM 662 O O . PRO A 1 91 ? 2.492 -9.417 -30.375 1.00 68.88 91 PRO A O 1
ATOM 665 N N . GLY A 1 92 ? 4.235 -9.906 -29.011 1.00 60.75 92 GLY A N 1
ATOM 666 C CA . GLY A 1 92 ? 5.300 -9.935 -30.018 1.00 60.75 92 GLY A CA 1
ATOM 667 C C . GLY A 1 92 ? 5.372 -11.250 -30.781 1.00 60.75 92 GLY A C 1
ATOM 668 O O . GLY A 1 92 ? 5.131 -12.313 -30.166 1.00 60.75 92 GLY A O 1
#